Protein AF-A0A8X6X8K7-F1 (afdb_monomer)

Radius of gyration: 32.66 Å; Cα contacts (8 Å, |Δi|>4): 65; chains: 1; bounding box: 75×28×78 Å

Secondary structure (DSSP, 8-state):
-HHHHHHHHHHHHHHHHHHHHHHHHHHHHHHHHHHHHHHHHHS--------SHHHHHHHHHHTS----EETTSTHHHHHHT-SSHHHHHHHHHHHHTT-EE-HHHHGGG--

Structure (mmCIF, N/CA/C/O backbone):
data_AF-A0A8X6X8K7-F1
#
_entry.id   AF-A0A8X6X8K7-F1
#
loop_
_atom_site.group_PDB
_atom_site.id
_atom_site.type_symbol
_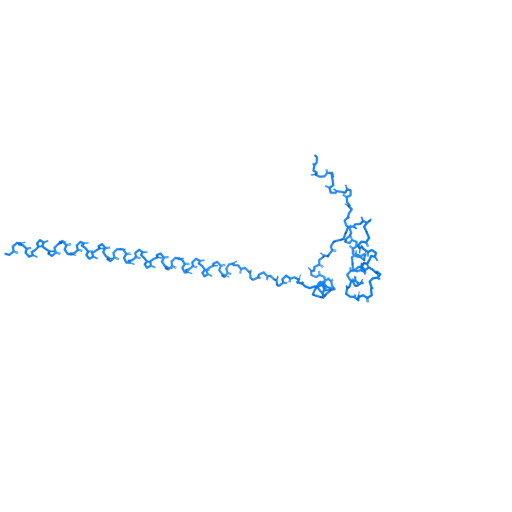atom_site.label_atom_id
_atom_site.label_alt_id
_atom_site.label_comp_id
_atom_site.label_asym_id
_atom_site.label_entity_id
_atom_site.label_seq_id
_atom_site.pdbx_PDB_ins_code
_atom_site.Cartn_x
_atom_site.Cartn_y
_atom_site.Cartn_z
_atom_site.occupancy
_atom_site.B_iso_or_equiv
_atom_site.auth_seq_id
_atom_site.auth_comp_id
_atom_site.auth_asym_id
_atom_site.auth_atom_id
_atom_site.pdbx_PDB_model_num
ATOM 1 N N . MET A 1 1 ? 43.177 -3.309 -56.311 1.00 54.53 1 MET A N 1
ATOM 2 C CA . MET A 1 1 ? 43.238 -2.449 -55.106 1.00 54.53 1 MET A CA 1
ATOM 3 C C . MET A 1 1 ? 41.898 -1.783 -54.758 1.00 54.53 1 MET A C 1
ATOM 5 O O . MET A 1 1 ? 41.502 -1.866 -53.608 1.00 54.53 1 MET A O 1
ATOM 9 N N . LEU A 1 2 ? 41.138 -1.215 -55.712 1.00 63.75 2 LEU A N 1
ATOM 10 C CA . LEU A 1 2 ? 39.862 -0.512 -55.431 1.00 63.75 2 LEU A CA 1
ATOM 11 C C . LEU A 1 2 ? 38.736 -1.369 -54.808 1.00 63.75 2 LEU A C 1
ATOM 13 O O . LEU A 1 2 ? 37.975 -0.868 -53.986 1.00 63.75 2 LEU A O 1
ATOM 17 N N . LYS A 1 3 ? 38.644 -2.665 -55.142 1.00 63.66 3 LYS A N 1
ATOM 18 C CA . LYS A 1 3 ? 37.592 -3.555 -54.603 1.00 63.66 3 LYS A CA 1
ATOM 19 C C . LYS A 1 3 ? 37.672 -3.750 -53.083 1.00 63.66 3 LYS A C 1
ATOM 21 O O . LYS A 1 3 ? 36.644 -3.888 -52.433 1.00 63.66 3 LYS A O 1
ATOM 26 N N . GLN A 1 4 ? 38.883 -3.723 -52.532 1.00 66.38 4 GLN A N 1
ATOM 27 C CA . GLN A 1 4 ? 39.144 -3.941 -51.108 1.00 66.38 4 GLN A CA 1
ATOM 28 C C . GLN A 1 4 ? 38.734 -2.726 -50.260 1.00 66.38 4 GLN A C 1
ATOM 30 O O . GLN A 1 4 ? 38.291 -2.879 -49.128 1.00 66.38 4 GLN A O 1
ATOM 35 N N . LEU A 1 5 ? 38.815 -1.519 -50.832 1.00 61.78 5 LEU A N 1
ATOM 36 C CA . LEU A 1 5 ? 38.360 -0.287 -50.183 1.00 61.78 5 LEU A CA 1
ATOM 37 C C . LEU A 1 5 ? 36.822 -0.206 -50.138 1.00 61.78 5 LEU A C 1
ATOM 39 O O . LEU A 1 5 ? 36.249 0.254 -49.152 1.00 61.78 5 LEU A O 1
ATOM 43 N N . LEU A 1 6 ? 36.154 -0.682 -51.196 1.00 64.44 6 LEU A N 1
ATOM 44 C CA . LEU A 1 6 ? 34.692 -0.677 -51.285 1.00 64.44 6 LEU A CA 1
ATOM 45 C C . LEU A 1 6 ? 34.048 -1.690 -50.324 1.00 64.44 6 LEU A C 1
ATOM 47 O O . LEU A 1 6 ? 33.057 -1.357 -49.678 1.00 64.44 6 LEU A O 1
ATOM 51 N N . SER A 1 7 ? 34.628 -2.891 -50.177 1.00 69.69 7 SER A N 1
ATOM 52 C CA . SER A 1 7 ? 34.113 -3.890 -49.225 1.00 69.69 7 SER A CA 1
ATOM 53 C C . SER A 1 7 ? 34.253 -3.418 -47.777 1.00 69.69 7 SER A C 1
ATOM 55 O O . SER A 1 7 ? 33.319 -3.545 -46.994 1.00 69.69 7 SER A O 1
ATOM 57 N N . PHE A 1 8 ? 35.372 -2.773 -47.439 1.00 68.12 8 PHE A N 1
ATOM 58 C CA . PHE A 1 8 ? 35.613 -2.253 -46.093 1.00 68.12 8 PHE A CA 1
ATOM 59 C C . PHE A 1 8 ? 34.600 -1.166 -45.688 1.00 68.12 8 PHE A C 1
ATOM 61 O O . PHE A 1 8 ? 34.165 -1.104 -44.538 1.00 68.12 8 PHE A O 1
ATOM 68 N N . HIS A 1 9 ? 34.174 -0.328 -46.639 1.00 67.56 9 HIS A N 1
ATOM 69 C CA . HIS A 1 9 ? 33.169 0.711 -46.401 1.00 67.56 9 HIS A CA 1
ATOM 70 C C . HIS A 1 9 ? 31.758 0.135 -46.174 1.00 67.56 9 HIS A C 1
ATOM 72 O O . HIS A 1 9 ? 31.013 0.627 -45.323 1.00 67.56 9 HIS A O 1
ATOM 78 N N . GLU A 1 10 ? 31.398 -0.920 -46.906 1.00 75.81 10 GLU A N 1
ATOM 79 C CA . GLU A 1 10 ? 30.156 -1.679 -46.710 1.00 75.81 10 GLU A CA 1
ATOM 80 C C . GLU A 1 10 ? 30.134 -2.370 -45.339 1.00 75.81 10 GLU A C 1
ATOM 82 O O . GLU A 1 10 ? 29.137 -2.306 -44.617 1.00 75.81 10 GLU A O 1
ATOM 87 N N . ASP A 1 11 ? 31.253 -2.973 -44.936 1.00 79.50 11 ASP A N 1
ATOM 88 C CA . ASP A 1 11 ? 31.367 -3.666 -43.654 1.00 79.50 11 ASP A CA 1
ATOM 89 C C . ASP A 1 11 ? 31.325 -2.688 -42.473 1.00 79.50 11 ASP A C 1
ATOM 91 O O . ASP A 1 11 ? 30.614 -2.934 -41.498 1.00 79.50 11 ASP A O 1
ATOM 95 N N . MET A 1 12 ? 31.964 -1.519 -42.578 1.00 76.88 12 MET A N 1
ATOM 96 C CA . MET A 1 12 ? 31.858 -0.468 -41.558 1.00 76.88 12 MET A CA 1
ATOM 97 C C . MET A 1 12 ? 30.420 0.028 -41.354 1.00 76.88 12 MET A C 1
ATOM 99 O O . MET A 1 12 ? 30.013 0.282 -40.218 1.00 76.88 12 MET A O 1
ATOM 103 N N . LYS A 1 13 ? 29.620 0.144 -42.424 1.00 81.56 13 LYS A N 1
ATOM 104 C CA . LYS A 1 13 ? 28.199 0.521 -42.316 1.00 81.56 13 LYS A CA 1
ATOM 105 C C . LYS A 1 13 ? 27.380 -0.546 -41.594 1.00 81.56 13 LYS A C 1
ATOM 107 O O . LYS A 1 13 ? 26.575 -0.200 -40.730 1.00 81.56 13 LYS A O 1
ATOM 112 N N . LYS A 1 14 ? 27.612 -1.825 -41.905 1.00 85.88 14 LYS A N 1
ATOM 113 C CA . LYS A 1 14 ? 26.955 -2.957 -41.229 1.00 85.88 14 LYS A CA 1
ATOM 114 C C . LYS A 1 14 ? 27.309 -2.990 -39.744 1.00 85.88 14 LYS A C 1
ATOM 116 O O . LYS A 1 14 ? 26.413 -3.065 -38.911 1.00 85.88 14 LYS A O 1
ATOM 121 N N . TRP A 1 15 ? 28.587 -2.832 -39.404 1.00 87.00 15 TRP A N 1
ATOM 122 C CA . TRP A 1 15 ? 29.043 -2.761 -38.014 1.00 87.00 15 TRP A CA 1
ATOM 123 C C . TRP A 1 15 ? 28.432 -1.584 -37.254 1.00 87.00 15 TRP A C 1
ATOM 125 O O . TRP A 1 15 ? 27.994 -1.747 -36.118 1.00 87.00 15 TRP A O 1
ATOM 135 N N . LYS A 1 16 ? 28.327 -0.410 -37.886 1.00 88.12 16 LYS A N 1
ATOM 136 C CA . LYS A 1 16 ? 27.682 0.762 -37.282 1.00 88.12 16 LYS A CA 1
ATOM 137 C C . LYS A 1 16 ? 26.190 0.528 -37.008 1.00 88.12 16 LYS A C 1
ATOM 139 O O . LYS A 1 16 ? 25.696 0.960 -35.970 1.00 88.12 16 LYS A O 1
ATOM 144 N N . LEU A 1 17 ? 25.493 -0.180 -37.900 1.0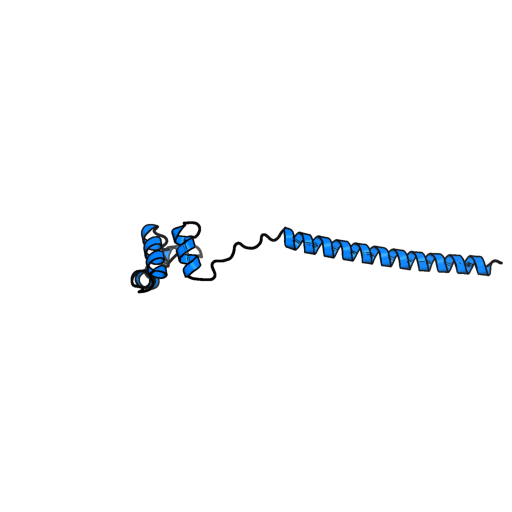0 91.38 17 LEU A N 1
ATOM 145 C CA . LEU A 1 17 ? 24.102 -0.605 -37.701 1.00 91.38 17 LEU A CA 1
ATOM 146 C C . LEU A 1 17 ? 23.965 -1.589 -36.535 1.00 91.38 17 LEU A C 1
ATOM 148 O O . LEU A 1 17 ? 23.105 -1.398 -35.679 1.00 91.38 17 LEU A O 1
ATOM 152 N N . VAL A 1 18 ? 24.845 -2.591 -36.462 1.00 93.38 18 VAL A N 1
ATOM 153 C CA . VAL A 1 18 ? 24.862 -3.573 -35.367 1.00 93.38 18 VAL A CA 1
ATOM 154 C C . VAL A 1 18 ? 25.104 -2.878 -34.028 1.00 93.38 18 VAL A C 1
ATOM 156 O O . VAL A 1 18 ? 24.314 -3.052 -33.104 1.00 93.38 18 VAL A O 1
ATOM 159 N N . ILE A 1 19 ? 26.118 -2.015 -33.936 1.00 93.56 19 ILE A N 1
ATOM 160 C CA . ILE A 1 19 ? 26.433 -1.260 -32.713 1.00 93.56 19 ILE A CA 1
ATOM 161 C C . ILE A 1 19 ? 25.277 -0.331 -32.326 1.00 93.56 19 ILE A C 1
ATOM 163 O O . ILE A 1 19 ? 24.906 -0.270 -31.158 1.00 93.56 19 ILE A O 1
ATOM 167 N N . GLY A 1 20 ? 24.671 0.364 -33.293 1.00 93.31 20 GLY A N 1
ATOM 168 C CA . GLY A 1 20 ? 23.511 1.217 -33.038 1.00 93.31 20 GLY A CA 1
ATOM 169 C C . GLY A 1 20 ? 22.320 0.430 -32.488 1.00 93.31 20 GLY A C 1
ATOM 170 O O . GLY A 1 20 ? 21.732 0.825 -31.484 1.00 93.31 20 GLY A O 1
ATOM 171 N N . SER A 1 21 ? 22.003 -0.716 -33.097 1.00 92.69 21 SER A N 1
ATOM 172 C CA . SER A 1 21 ? 20.924 -1.595 -32.626 1.00 92.69 21 SER A CA 1
ATOM 173 C C . SER A 1 21 ? 21.205 -2.169 -31.234 1.00 92.69 21 SER A C 1
ATOM 175 O O . SER A 1 21 ? 20.311 -2.219 -30.392 1.00 92.69 21 SER A O 1
ATOM 177 N N . TRP A 1 22 ? 22.465 -2.516 -30.962 1.00 93.62 22 TRP A N 1
ATOM 178 C CA . TRP A 1 22 ? 22.915 -3.017 -29.670 1.00 93.62 22 TRP A CA 1
ATOM 179 C C . TRP A 1 22 ? 22.785 -1.961 -28.572 1.00 93.62 22 TRP A C 1
ATOM 181 O O . TRP A 1 22 ? 22.270 -2.243 -27.492 1.00 93.62 22 TRP A O 1
ATOM 191 N N . LEU A 1 23 ? 23.201 -0.725 -28.857 1.00 95.12 23 LEU A N 1
ATOM 192 C CA . LEU A 1 23 ? 23.079 0.385 -27.916 1.00 95.12 23 LEU A CA 1
ATOM 193 C C . LEU A 1 23 ? 21.616 0.728 -27.633 1.00 95.12 23 LEU A C 1
ATOM 195 O O . LEU A 1 23 ? 21.265 0.933 -26.476 1.00 95.12 23 LEU A O 1
ATOM 199 N N . MET A 1 24 ? 20.755 0.733 -28.655 1.00 94.94 24 MET A N 1
ATOM 200 C CA . MET A 1 24 ? 19.315 0.938 -28.462 1.00 94.94 24 MET A CA 1
ATOM 201 C C . MET A 1 24 ? 18.728 -0.131 -27.539 1.00 94.94 24 MET A C 1
ATOM 203 O O . MET A 1 24 ? 18.024 0.203 -26.590 1.00 94.94 24 MET A O 1
ATOM 207 N N . PHE A 1 25 ? 19.079 -1.400 -27.757 1.00 95.31 25 PHE A N 1
ATOM 208 C CA . PHE A 1 25 ? 18.629 -2.500 -26.910 1.00 95.31 25 PHE A CA 1
ATOM 209 C C . PHE A 1 25 ? 19.109 -2.357 -25.459 1.00 95.31 25 PHE A C 1
ATOM 211 O O . PHE A 1 25 ? 18.311 -2.483 -24.529 1.00 95.31 25 PHE A O 1
ATOM 218 N N . ALA A 1 26 ? 20.389 -2.030 -25.261 1.00 95.50 26 ALA A N 1
ATOM 219 C CA . ALA A 1 26 ? 20.953 -1.800 -23.935 1.00 95.50 26 ALA A CA 1
ATOM 220 C C . ALA A 1 26 ? 20.230 -0.658 -23.202 1.00 95.50 26 ALA A C 1
ATOM 222 O O . ALA A 1 26 ? 19.824 -0.826 -22.054 1.00 95.50 26 ALA A O 1
ATOM 223 N N . VAL A 1 27 ? 19.991 0.469 -23.885 1.00 96.38 27 VAL A N 1
ATOM 224 C CA . VAL A 1 27 ? 19.256 1.613 -23.327 1.00 96.38 27 VAL A CA 1
ATOM 225 C C . VAL A 1 27 ? 17.827 1.217 -22.962 1.00 96.38 27 VAL A C 1
ATOM 227 O O . VAL A 1 27 ? 17.382 1.517 -21.856 1.00 96.38 27 VAL A O 1
ATOM 230 N N . THR A 1 28 ? 17.114 0.504 -23.837 1.00 96.44 28 THR A N 1
ATOM 231 C CA . THR A 1 28 ? 15.749 0.040 -23.555 1.00 96.44 28 THR A CA 1
ATOM 232 C C . THR A 1 28 ? 15.700 -0.840 -22.307 1.00 96.44 28 THR A C 1
ATOM 234 O O . THR A 1 28 ? 14.859 -0.608 -21.439 1.00 96.44 28 THR A O 1
ATOM 237 N N . ILE A 1 29 ? 16.623 -1.796 -22.161 1.00 95.88 29 ILE A N 1
ATOM 238 C CA . ILE A 1 29 ? 16.695 -2.644 -20.962 1.00 95.88 29 ILE A CA 1
ATOM 239 C C . ILE A 1 29 ? 16.975 -1.806 -19.714 1.00 95.88 29 ILE A C 1
ATOM 241 O O . ILE A 1 29 ? 16.287 -1.973 -18.708 1.00 95.88 29 ILE A O 1
ATOM 245 N N . SER A 1 30 ? 17.944 -0.888 -19.764 1.00 95.56 30 SER A N 1
ATOM 246 C CA . SER A 1 30 ? 18.274 -0.026 -18.624 1.00 95.56 30 SER A CA 1
ATOM 247 C C . SER A 1 30 ? 17.092 0.843 -18.192 1.00 95.56 30 SER A C 1
ATOM 249 O O . SER A 1 30 ? 16.865 1.008 -16.992 1.00 95.56 30 SER A O 1
ATOM 251 N N . PHE A 1 31 ? 16.311 1.358 -19.145 1.00 95.12 31 PHE A N 1
ATOM 252 C CA . PHE A 1 31 ? 15.105 2.136 -18.860 1.00 95.12 31 PHE A CA 1
ATOM 253 C C . PHE A 1 31 ? 14.003 1.282 -18.235 1.00 95.12 31 PHE A C 1
ATOM 255 O O . PHE A 1 31 ? 13.410 1.699 -17.244 1.00 95.12 31 PHE A O 1
ATOM 262 N N . ILE A 1 32 ? 13.752 0.081 -18.763 1.00 95.88 32 ILE A N 1
ATOM 263 C CA . ILE A 1 32 ? 12.749 -0.837 -18.205 1.00 95.88 32 ILE A CA 1
ATOM 264 C C . ILE A 1 32 ? 13.145 -1.254 -16.787 1.00 95.88 32 ILE A C 1
ATOM 266 O O . ILE A 1 32 ? 12.327 -1.193 -15.872 1.00 95.88 32 ILE A O 1
ATOM 270 N N . TYR A 1 33 ? 14.405 -1.632 -16.578 1.00 94.12 33 TYR A N 1
ATOM 271 C CA . TYR A 1 33 ? 14.905 -2.010 -15.260 1.00 94.12 33 TYR A CA 1
ATOM 272 C C . TYR A 1 33 ? 14.794 -0.854 -14.260 1.00 94.12 33 TYR A C 1
ATOM 274 O O . TYR A 1 33 ? 14.253 -1.024 -13.173 1.00 94.12 33 TYR A O 1
ATOM 282 N N . SER A 1 34 ? 15.223 0.349 -14.646 1.00 94.25 34 SER A N 1
ATOM 283 C CA . SER A 1 34 ? 15.111 1.524 -13.775 1.00 94.25 34 SER A CA 1
ATOM 284 C C . SE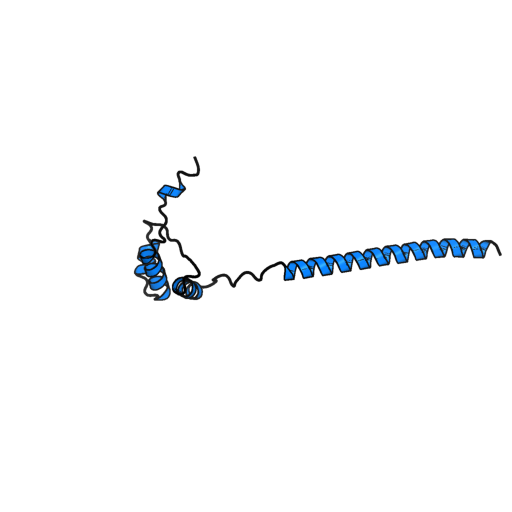R A 1 34 ? 13.653 1.887 -13.495 1.00 94.25 34 SER A C 1
ATOM 286 O O . SER A 1 34 ? 13.316 2.206 -12.361 1.00 94.25 34 SER A O 1
ATOM 288 N N . GLY A 1 35 ? 12.774 1.805 -14.497 1.00 93.31 35 GLY A N 1
ATOM 289 C CA . GLY A 1 35 ? 11.350 2.101 -14.349 1.00 93.31 35 GLY A CA 1
ATOM 290 C C . GLY A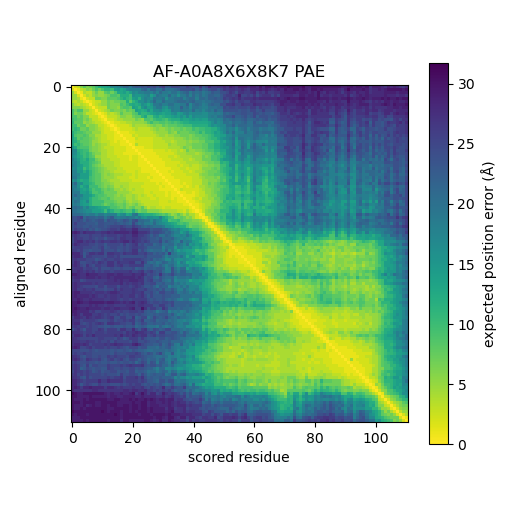 1 35 ? 10.627 1.101 -13.450 1.00 93.31 35 GLY A C 1
ATOM 291 O O . GLY A 1 35 ? 9.863 1.502 -12.579 1.00 93.31 35 GLY A O 1
ATOM 292 N N . THR A 1 36 ? 10.902 -0.195 -13.607 1.00 92.12 36 THR A N 1
ATOM 293 C CA . THR A 1 36 ? 10.345 -1.245 -12.737 1.00 92.12 36 THR A CA 1
ATOM 294 C C . THR A 1 36 ? 10.857 -1.118 -11.308 1.00 92.12 36 THR A C 1
ATOM 296 O O . THR A 1 36 ? 10.059 -1.123 -10.375 1.00 92.12 36 THR A O 1
ATOM 299 N N . LEU A 1 37 ? 12.163 -0.913 -11.122 1.00 92.56 37 LEU A N 1
ATOM 300 C CA . LEU A 1 37 ? 12.761 -0.691 -9.808 1.00 92.56 37 LEU A CA 1
ATOM 301 C C . LEU A 1 37 ? 12.183 0.557 -9.130 1.00 92.56 37 LEU A C 1
ATOM 303 O O . LEU A 1 37 ? 11.812 0.513 -7.959 1.00 92.56 37 LEU A O 1
ATOM 307 N N . LEU A 1 38 ? 12.044 1.652 -9.878 1.00 91.56 38 LEU A N 1
ATOM 308 C CA . LEU A 1 38 ? 11.422 2.870 -9.380 1.00 91.56 38 LEU A CA 1
ATOM 309 C C . LEU A 1 38 ? 9.949 2.644 -9.037 1.00 91.56 38 LEU A C 1
ATOM 311 O O . LEU A 1 38 ? 9.507 3.144 -8.015 1.00 91.56 38 LEU A O 1
ATOM 315 N N . SER A 1 39 ? 9.202 1.871 -9.828 1.00 88.88 39 SER A N 1
ATOM 316 C CA . SER A 1 39 ? 7.814 1.515 -9.512 1.00 88.88 39 SER A CA 1
ATOM 317 C C . SER A 1 39 ? 7.712 0.721 -8.211 1.00 88.88 39 SER A C 1
ATOM 319 O O . SER A 1 39 ? 6.795 0.957 -7.431 1.00 88.88 39 SER A O 1
ATOM 321 N N . PHE A 1 40 ? 8.651 -0.193 -7.954 1.00 84.69 40 PHE A N 1
ATOM 322 C CA . PHE A 1 40 ? 8.703 -0.926 -6.691 1.00 84.69 40 PHE A CA 1
ATOM 323 C C . PHE A 1 40 ? 9.042 -0.022 -5.506 1.00 84.69 40 PHE A C 1
ATOM 325 O O . PHE A 1 40 ? 8.443 -0.172 -4.449 1.00 84.69 40 PHE A O 1
ATOM 332 N N . LEU A 1 41 ? 9.968 0.926 -5.674 1.00 84.56 41 LEU A N 1
ATOM 333 C CA . LEU A 1 41 ? 10.317 1.880 -4.615 1.00 84.56 41 LEU A CA 1
ATOM 334 C C . LEU A 1 41 ? 9.232 2.938 -4.385 1.00 84.56 41 LEU A C 1
ATOM 336 O O . LEU A 1 41 ? 9.043 3.397 -3.262 1.00 84.56 41 LEU A O 1
ATOM 340 N N . ALA A 1 42 ? 8.558 3.364 -5.450 1.00 85.75 42 ALA A N 1
ATOM 341 C CA . ALA A 1 42 ? 7.520 4.384 -5.408 1.00 85.75 42 ALA A CA 1
ATOM 342 C C . ALA A 1 42 ? 6.186 3.830 -4.913 1.00 85.75 42 ALA A C 1
ATOM 344 O O . ALA A 1 42 ? 5.359 4.608 -4.446 1.00 85.75 42 ALA A O 1
ATOM 345 N N . SER A 1 43 ? 5.969 2.515 -5.008 1.00 78.19 43 SER A N 1
ATOM 346 C CA . SER A 1 43 ? 4.838 1.869 -4.359 1.00 78.19 43 SER A CA 1
ATOM 347 C C . SER A 1 43 ? 5.140 1.779 -2.864 1.00 78.19 43 SER A C 1
ATOM 349 O O . SER A 1 43 ? 5.952 0.936 -2.471 1.00 78.19 43 SER A O 1
ATOM 351 N N . PRO A 1 44 ? 4.513 2.601 -1.998 1.00 68.06 44 PRO A N 1
ATOM 352 C CA . PRO A 1 44 ? 4.561 2.309 -0.577 1.00 68.06 44 PRO A CA 1
ATOM 353 C C . PRO A 1 44 ? 4.012 0.893 -0.404 1.00 68.06 44 PRO A C 1
ATOM 355 O O . PRO A 1 44 ? 2.979 0.559 -0.988 1.00 68.06 44 PRO A O 1
ATOM 358 N N . SER A 1 45 ? 4.719 0.045 0.345 1.00 61.94 45 SER A N 1
ATOM 359 C CA . SER A 1 45 ? 4.146 -1.218 0.799 1.00 61.94 45 SER A CA 1
ATOM 360 C C . SER A 1 45 ? 2.822 -0.860 1.457 1.00 61.94 45 SER A C 1
ATOM 362 O O . SER A 1 45 ? 2.837 -0.132 2.457 1.00 61.94 45 SER A O 1
ATOM 364 N N . GLU A 1 46 ? 1.700 -1.261 0.855 1.00 61.59 46 GLU A N 1
ATOM 365 C CA . GLU A 1 46 ? 0.398 -0.962 1.433 1.00 61.59 46 GLU A CA 1
ATOM 366 C C . GLU A 1 46 ? 0.450 -1.420 2.892 1.00 61.59 46 GLU A C 1
ATOM 368 O O . GLU A 1 46 ? 0.897 -2.545 3.158 1.00 61.59 46 GLU A O 1
ATOM 373 N N . PRO A 1 47 ? 0.138 -0.533 3.855 1.00 60.69 47 PRO A N 1
ATOM 374 C CA . PRO A 1 47 ? 0.177 -0.915 5.254 1.00 60.69 47 PRO A CA 1
ATOM 375 C C . PRO A 1 47 ? -0.698 -2.150 5.380 1.00 60.69 47 PRO A C 1
ATOM 377 O O . PRO A 1 47 ? -1.813 -2.130 4.856 1.00 60.69 47 PRO A O 1
ATOM 380 N N . LYS A 1 48 ? -0.148 -3.212 5.990 1.00 63.62 48 LYS A N 1
ATOM 381 C CA . LYS A 1 48 ? -0.784 -4.526 6.128 1.00 63.62 48 LYS A CA 1
ATOM 382 C C . LYS A 1 48 ? -2.271 -4.303 6.380 1.00 63.62 48 LYS A C 1
ATOM 384 O O . LYS A 1 48 ? -2.648 -3.815 7.448 1.00 63.62 48 LYS A O 1
ATOM 389 N N . THR A 1 49 ? -3.077 -4.520 5.340 1.00 61.12 49 THR A N 1
ATOM 390 C CA . THR A 1 49 ? -4.510 -4.273 5.445 1.00 61.12 49 THR A CA 1
ATOM 391 C C . THR A 1 49 ? -5.000 -5.213 6.525 1.00 61.12 49 THR A C 1
ATOM 393 O O . THR A 1 49 ? -4.510 -6.328 6.636 1.00 61.12 49 THR A O 1
ATOM 396 N N . VAL A 1 50 ? -5.894 -4.739 7.380 1.00 66.19 50 VAL A N 1
ATOM 397 C CA . VAL A 1 50 ? -6.461 -5.566 8.437 1.00 66.19 50 VAL A CA 1
ATOM 398 C C . VAL A 1 50 ? -7.194 -6.736 7.777 1.00 66.19 50 VAL A C 1
ATOM 400 O O . VAL A 1 50 ? -8.286 -6.556 7.240 1.00 66.19 50 VAL A O 1
ATOM 403 N N . GLU A 1 51 ? -6.573 -7.916 7.762 1.00 71.62 51 GLU A N 1
ATOM 404 C CA . GLU A 1 51 ? -7.114 -9.093 7.065 1.00 71.62 51 GLU A CA 1
ATOM 405 C C . GLU A 1 51 ? -8.037 -9.902 7.978 1.00 71.62 51 GLU A C 1
ATOM 407 O O . GLU A 1 51 ? -8.887 -10.659 7.510 1.00 71.62 51 GLU A O 1
ATOM 412 N N . THR A 1 52 ? -7.892 -9.726 9.294 1.00 75.81 52 THR A N 1
ATOM 413 C CA . THR A 1 52 ? -8.629 -10.482 10.309 1.00 75.81 52 THR A CA 1
ATOM 414 C C . THR A 1 52 ? -9.406 -9.570 11.251 1.00 75.81 52 THR A C 1
ATOM 416 O O . THR A 1 52 ? -9.018 -8.434 11.530 1.00 75.81 52 THR A O 1
ATOM 419 N N . PHE A 1 53 ? -10.513 -10.088 11.785 1.00 73.00 53 PHE A N 1
ATOM 420 C CA . PHE A 1 53 ? -11.318 -9.382 12.786 1.00 73.00 53 PHE A CA 1
ATOM 421 C C . PHE A 1 53 ? -10.545 -9.107 14.084 1.00 73.00 53 PHE A C 1
ATOM 423 O O . PHE A 1 53 ? -10.774 -8.078 14.718 1.00 73.00 53 PHE A O 1
ATOM 430 N N . GLN A 1 54 ? -9.561 -9.946 14.400 1.00 75.56 54 GLN A N 1
ATOM 431 C CA . GLN A 1 54 ? -8.654 -9.762 15.526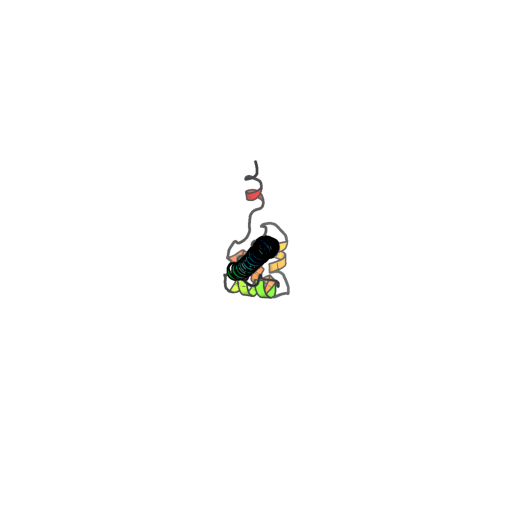 1.00 75.56 54 GLN A CA 1
ATOM 432 C C . GLN A 1 54 ? -7.709 -8.573 15.324 1.00 75.56 54 GLN A C 1
ATOM 434 O O . GLN A 1 54 ? -7.574 -7.715 16.194 1.00 75.56 54 GLN A O 1
ATOM 439 N N . GLU A 1 55 ? -7.097 -8.450 14.145 1.00 75.44 55 GLU A N 1
ATOM 440 C CA . GLU A 1 55 ? -6.306 -7.261 13.813 1.00 75.44 55 GLU A CA 1
ATOM 441 C C . GLU A 1 55 ? -7.185 -5.999 13.782 1.00 75.44 55 GLU A C 1
ATOM 443 O O . GLU A 1 55 ? -6.730 -4.917 14.160 1.00 75.44 55 GLU A O 1
ATOM 448 N N . LEU A 1 56 ? -8.465 -6.136 13.410 1.00 78.12 56 LEU A N 1
ATOM 449 C CA . LEU A 1 56 ? -9.422 -5.031 13.416 1.00 78.12 56 LEU A CA 1
ATOM 450 C C . LEU A 1 56 ? -9.756 -4.576 14.830 1.00 78.12 56 LEU A C 1
ATOM 452 O O . LEU A 1 56 ? -9.776 -3.374 15.083 1.00 78.12 56 LEU A O 1
ATOM 456 N N . SER A 1 57 ? -10.008 -5.506 15.751 1.00 74.94 57 SER A N 1
ATOM 457 C CA . SER A 1 57 ? -10.342 -5.181 17.138 1.00 74.94 57 SER A CA 1
ATOM 458 C C . SER A 1 57 ? -9.177 -4.458 17.822 1.00 74.94 57 SER A C 1
ATOM 460 O O . SER A 1 57 ? -9.388 -3.430 18.470 1.00 74.94 57 SER A O 1
ATOM 462 N N . VAL A 1 58 ? -7.939 -4.894 17.567 1.00 78.75 58 VAL A N 1
ATOM 463 C CA . VAL A 1 58 ? -6.714 -4.234 18.042 1.00 78.75 58 VAL A CA 1
ATOM 464 C C . VAL A 1 58 ? -6.541 -2.849 17.410 1.00 78.75 58 VAL A C 1
ATOM 466 O O . VAL A 1 58 ? -6.321 -1.868 18.120 1.00 78.75 58 VAL A O 1
ATOM 469 N N . ALA A 1 59 ? -6.697 -2.720 16.092 1.00 75.38 59 ALA A N 1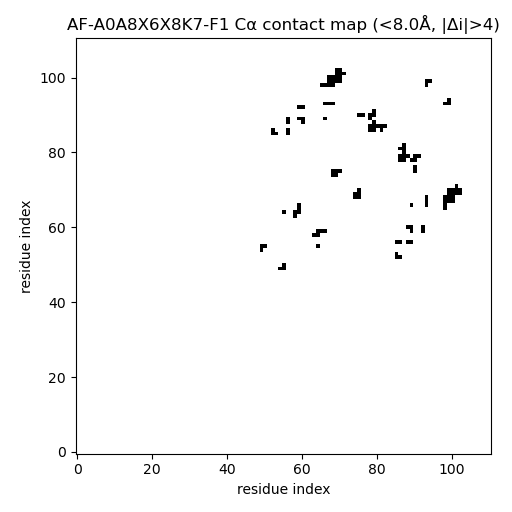
ATOM 470 C CA . ALA A 1 59 ? -6.569 -1.437 15.398 1.00 75.38 59 ALA A CA 1
ATOM 471 C C . ALA A 1 59 ? -7.642 -0.413 15.823 1.00 75.38 59 ALA A C 1
ATOM 473 O O . ALA A 1 59 ? -7.373 0.788 15.919 1.00 75.38 59 ALA A O 1
ATOM 474 N N . VAL A 1 60 ? -8.856 -0.883 16.117 1.00 79.62 60 VAL A N 1
ATOM 475 C CA . VAL A 1 60 ? -9.955 -0.068 16.653 1.00 79.62 60 VAL A CA 1
ATOM 476 C C . VAL A 1 60 ? -9.696 0.327 18.105 1.00 79.62 60 VAL A C 1
ATOM 478 O O . VAL A 1 60 ? -9.967 1.470 18.474 1.00 79.62 60 VAL A O 1
ATOM 481 N N . ALA A 1 61 ? -9.135 -0.569 18.921 1.00 74.81 61 ALA A N 1
ATOM 482 C CA . ALA A 1 61 ? -8.753 -0.269 20.299 1.00 74.81 61 ALA A CA 1
ATOM 483 C C . ALA A 1 61 ? -7.650 0.800 20.375 1.00 74.81 61 ALA A C 1
ATOM 485 O O . ALA A 1 61 ? -7.725 1.701 21.208 1.00 74.81 61 ALA A O 1
ATOM 486 N N . ILE A 1 62 ? -6.667 0.733 19.471 1.00 78.50 62 ILE A N 1
ATOM 487 C CA . ILE A 1 62 ? -5.569 1.707 19.351 1.00 78.50 62 ILE A CA 1
ATOM 488 C C . ILE A 1 62 ? -6.061 3.045 18.761 1.00 78.50 62 ILE A C 1
ATOM 490 O O . ILE A 1 62 ? -5.440 4.085 18.971 1.00 78.50 62 ILE A O 1
ATOM 494 N N . GLY A 1 63 ? -7.194 3.049 18.050 1.00 70.94 63 GLY A N 1
ATOM 495 C CA . GLY A 1 63 ? -7.798 4.252 17.467 1.00 70.94 63 GLY A CA 1
ATOM 496 C C . GLY A 1 63 ? -7.212 4.666 16.114 1.00 70.94 63 GLY A C 1
ATOM 497 O O . GLY A 1 63 ? -7.532 5.745 15.614 1.00 70.94 63 GLY A O 1
ATOM 498 N N . THR A 1 64 ? -6.383 3.821 15.49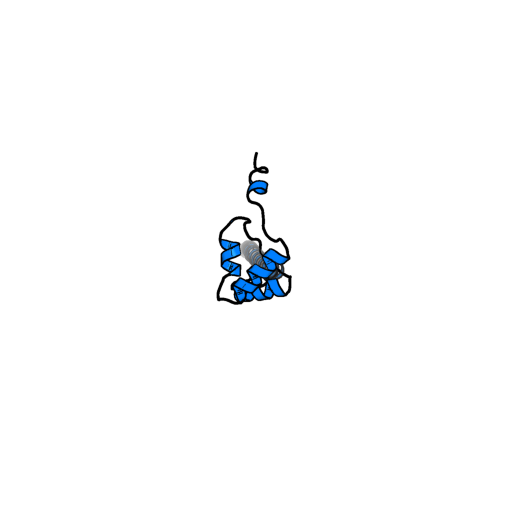5 1.00 69.75 64 THR A N 1
ATOM 499 C CA . THR A 1 64 ? -5.849 4.048 14.143 1.00 69.75 64 THR A CA 1
ATOM 500 C C . THR A 1 64 ? -6.909 3.857 13.064 1.00 69.75 64 THR A C 1
ATOM 502 O O . THR A 1 64 ? -6.851 4.524 12.034 1.00 69.75 64 THR A O 1
ATOM 505 N N . HIS A 1 65 ? -7.898 2.991 13.301 1.00 72.06 65 HIS A N 1
ATOM 506 C CA . HIS A 1 65 ? -8.940 2.672 12.327 1.00 72.06 65 HIS A CA 1
ATOM 507 C C . HIS A 1 65 ? -10.339 2.917 12.894 1.00 72.06 65 HIS A C 1
ATOM 509 O O . HIS A 1 65 ? -10.628 2.626 14.055 1.00 72.06 65 HIS A O 1
ATOM 515 N N . ARG A 1 66 ? -11.227 3.458 12.052 1.00 72.50 66 ARG A N 1
ATOM 516 C CA . ARG A 1 66 ? -12.637 3.689 12.386 1.00 72.50 66 ARG A CA 1
ATOM 517 C C . ARG A 1 66 ? -13.504 2.685 11.651 1.00 72.50 66 ARG A C 1
ATOM 519 O O . ARG A 1 66 ? -13.463 2.615 10.425 1.00 72.50 66 ARG A O 1
ATOM 526 N N . VAL A 1 67 ? -14.322 1.954 12.397 1.00 72.94 67 VAL A N 1
ATOM 527 C CA . VAL A 1 67 ? -15.309 1.030 11.832 1.00 72.94 67 VAL A CA 1
ATOM 528 C C . VAL A 1 67 ? -16.664 1.714 11.850 1.00 72.94 67 VAL A C 1
ATOM 530 O O . VAL A 1 67 ? -17.107 2.192 12.893 1.00 72.94 67 VAL A O 1
ATOM 533 N N . TYR A 1 68 ? -17.322 1.765 10.694 1.00 74.56 68 TYR A N 1
ATOM 534 C CA . TYR A 1 68 ? -18.629 2.396 10.546 1.00 74.56 68 TYR A CA 1
ATOM 535 C C . TYR A 1 68 ? -19.720 1.353 10.360 1.00 74.56 68 TYR A C 1
ATOM 537 O O . TYR A 1 68 ? -19.629 0.481 9.501 1.00 74.56 68 TYR A O 1
ATOM 545 N N . GLY A 1 69 ? -20.775 1.482 11.156 1.00 71.44 69 GLY A N 1
ATOM 546 C CA . GLY A 1 69 ? -21.924 0.588 11.137 1.00 71.44 69 GLY A CA 1
ATOM 547 C C . GLY A 1 69 ? -23.157 1.319 10.651 1.00 71.44 69 GLY A C 1
ATOM 548 O O . GLY A 1 69 ? -23.274 2.546 10.756 1.00 71.44 69 GLY A O 1
ATOM 549 N N . MET A 1 70 ? -24.104 0.569 10.103 1.00 71.44 70 MET A N 1
ATOM 550 C CA . MET A 1 70 ? -25.346 1.144 9.610 1.00 71.44 70 MET A CA 1
ATOM 551 C C . MET A 1 70 ? -26.348 1.279 10.762 1.00 71.44 70 MET A C 1
ATOM 553 O O . MET A 1 70 ? -26.772 0.283 11.354 1.00 71.44 70 MET A O 1
ATOM 557 N N . LYS A 1 71 ? -26.727 2.517 11.100 1.00 67.88 71 LYS A N 1
ATOM 558 C CA . LYS A 1 71 ? -27.664 2.781 12.200 1.00 67.88 71 LYS A CA 1
ATOM 559 C C . LYS A 1 71 ? -29.051 2.232 11.851 1.00 67.88 71 LYS A C 1
ATOM 561 O O . LYS A 1 71 ? -29.556 2.500 10.763 1.00 67.88 71 LYS A O 1
ATOM 566 N N . GLY A 1 72 ? -29.666 1.499 12.782 1.00 68.62 72 GLY A N 1
ATOM 567 C CA . GLY A 1 72 ? -30.984 0.873 12.594 1.00 68.62 72 GLY A CA 1
ATOM 568 C C . GLY A 1 72 ? -30.948 -0.511 11.938 1.00 68.62 72 GLY A C 1
ATOM 569 O O . GLY A 1 72 ? -31.999 -1.047 11.606 1.00 68.62 72 GLY A O 1
ATOM 570 N N . THR A 1 73 ? -29.761 -1.095 11.752 1.00 73.94 73 THR A N 1
ATOM 571 C CA . THR A 1 73 ? -29.607 -2.489 11.311 1.00 73.94 73 THR A CA 1
ATOM 572 C C . THR A 1 73 ? -29.309 -3.416 12.484 1.00 73.94 73 THR A C 1
ATOM 574 O O . THR A 1 73 ? -28.828 -2.969 13.525 1.00 73.94 73 THR A O 1
ATOM 577 N N . PHE A 1 74 ? -29.554 -4.716 12.301 1.00 79.06 74 PHE A N 1
ATOM 578 C CA . PHE A 1 74 ? -29.271 -5.746 13.307 1.00 79.06 74 PHE A CA 1
ATOM 579 C C . PHE A 1 74 ? -27.766 -5.931 13.588 1.00 79.06 74 PHE A C 1
ATOM 581 O O . PHE A 1 74 ? -27.400 -6.475 14.621 1.00 79.06 74 PHE A O 1
ATOM 588 N N . TYR A 1 75 ? -26.880 -5.431 12.722 1.00 75.62 75 TYR A N 1
ATOM 589 C CA . TYR A 1 75 ? -25.434 -5.629 12.854 1.00 75.62 75 TYR A CA 1
ATOM 590 C C . TYR A 1 75 ? -24.844 -5.032 14.137 1.00 75.62 75 TYR A C 1
ATOM 592 O O . TYR A 1 75 ? -24.045 -5.681 14.798 1.00 75.62 75 TYR A O 1
ATOM 600 N N . VAL A 1 76 ? -25.253 -3.822 14.528 1.00 77.44 76 VAL A N 1
ATOM 601 C CA . VAL A 1 76 ? -24.749 -3.179 15.757 1.00 77.44 76 VAL A CA 1
ATOM 602 C C . VAL A 1 76 ? -25.177 -3.939 17.025 1.00 77.44 76 VAL A C 1
ATOM 604 O O . VAL A 1 76 ? -24.305 -4.274 17.824 1.00 77.44 76 VAL A O 1
ATOM 607 N N . PRO A 1 77 ? -26.470 -4.271 17.232 1.00 81.50 77 PRO A N 1
ATOM 608 C CA . PRO A 1 77 ? -26.875 -5.078 18.382 1.00 81.50 77 PRO A CA 1
ATOM 609 C C . PRO A 1 77 ? -26.358 -6.522 18.325 1.00 81.50 77 PRO A C 1
ATOM 611 O O . PRO A 1 77 ? -26.161 -7.115 19.379 1.00 81.50 77 PRO A O 1
ATOM 614 N N . PHE A 1 78 ? -26.105 -7.085 17.142 1.00 83.00 78 PHE A N 1
ATOM 615 C CA . PHE A 1 78 ? -25.456 -8.391 17.003 1.00 83.00 78 PHE A CA 1
ATOM 616 C C . PHE A 1 78 ? -24.011 -8.371 17.508 1.00 83.00 78 PHE A C 1
ATOM 618 O O . PHE A 1 78 ? -23.640 -9.222 18.308 1.00 83.00 78 PHE A O 1
ATOM 625 N N . LEU A 1 79 ? -23.221 -7.371 17.102 1.00 82.44 79 LEU A N 1
ATOM 626 C CA . LEU A 1 79 ? -21.839 -7.205 17.561 1.00 82.44 79 LEU A CA 1
ATOM 627 C C . LEU A 1 79 ? -21.773 -7.003 19.082 1.00 82.44 79 LEU A C 1
ATOM 629 O O . LEU A 1 79 ? -20.926 -7.592 19.737 1.00 82.44 79 LEU A O 1
ATOM 633 N N . LEU A 1 80 ? -22.710 -6.239 19.653 1.00 82.69 80 LEU A N 1
ATOM 634 C CA . LEU A 1 80 ? -22.789 -5.997 21.101 1.00 82.69 80 LEU A CA 1
ATOM 635 C C . LEU A 1 80 ? -23.208 -7.219 21.929 1.00 82.69 80 LEU A C 1
ATOM 637 O O . LEU A 1 80 ? -22.870 -7.281 23.103 1.00 82.69 80 LEU A O 1
ATOM 641 N N . ASN A 1 81 ? -23.972 -8.149 21.352 1.00 85.50 81 ASN A N 1
ATOM 642 C CA . ASN A 1 81 ? -24.441 -9.363 22.037 1.00 85.50 81 ASN A CA 1
ATOM 643 C C . ASN A 1 81 ? -23.667 -10.620 21.608 1.00 85.50 81 ASN A C 1
ATOM 645 O O . ASN A 1 81 ? -24.089 -11.744 21.890 1.00 85.50 81 ASN A O 1
ATOM 649 N N . SER A 1 82 ? -22.564 -10.440 20.885 1.00 82.50 82 SER A N 1
ATOM 650 C CA . SER A 1 82 ? -21.671 -11.522 20.495 1.00 82.50 82 SER A CA 1
ATOM 651 C C . SER A 1 82 ? -21.031 -12.162 21.732 1.00 82.50 82 SER A C 1
ATOM 653 O O . SER A 1 82 ? -20.711 -11.472 22.693 1.00 82.50 82 SER A O 1
ATOM 655 N N . LYS A 1 83 ? -20.811 -13.483 21.697 1.00 84.12 83 LYS A N 1
ATOM 656 C CA . LYS A 1 83 ? -19.985 -14.186 22.701 1.00 84.12 83 LYS A CA 1
ATOM 657 C C . LYS A 1 83 ? -18.485 -13.973 22.491 1.00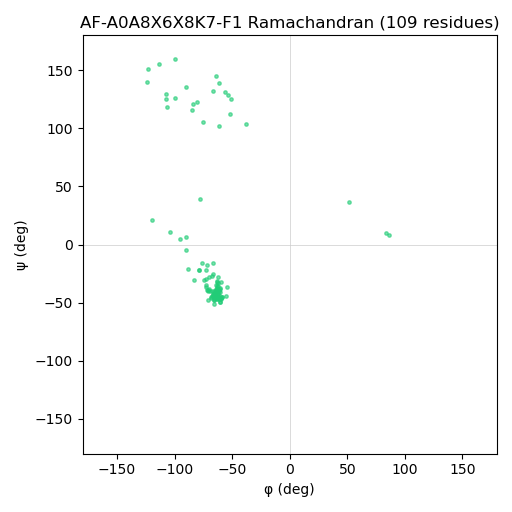 84.12 83 LYS A C 1
ATOM 659 O O . LYS A 1 83 ? -17.698 -14.305 23.367 1.00 84.12 83 LYS A O 1
ATOM 664 N N . ASP A 1 84 ? -18.116 -13.502 21.308 1.00 81.94 84 ASP A N 1
ATOM 665 C CA . ASP A 1 84 ? -16.743 -13.200 20.942 1.00 81.94 84 ASP A CA 1
ATOM 666 C C . ASP A 1 84 ? -16.374 -11.795 21.430 1.00 81.94 84 ASP A C 1
ATOM 668 O O . ASP A 1 84 ? -17.021 -10.810 21.044 1.00 81.94 84 ASP A O 1
ATOM 672 N N . GLU A 1 85 ? -15.345 -11.723 22.272 1.00 82.44 85 GLU A N 1
ATOM 673 C CA . GLU A 1 85 ? -14.873 -10.494 22.910 1.00 82.44 85 GLU A CA 1
ATOM 674 C C . GLU A 1 85 ? -14.434 -9.447 21.876 1.00 82.44 85 GLU A C 1
ATOM 676 O O . GLU A 1 85 ? -14.626 -8.246 22.081 1.00 82.44 85 GLU A O 1
ATOM 681 N N . GLU A 1 86 ? -13.904 -9.882 20.729 1.00 81.31 86 GLU A N 1
ATOM 682 C CA . GLU A 1 86 ? -13.437 -8.989 19.666 1.00 81.31 86 GLU A CA 1
ATOM 683 C C . GLU A 1 86 ? -14.601 -8.218 19.031 1.00 81.31 86 GLU A C 1
ATOM 685 O O . GLU A 1 86 ? -14.526 -7.003 18.818 1.00 81.31 86 GLU A O 1
ATOM 690 N N . PHE A 1 87 ? -15.715 -8.909 18.779 1.00 80.31 87 PHE A N 1
ATOM 691 C CA . PHE A 1 87 ? -16.924 -8.303 18.225 1.00 80.31 87 PHE A CA 1
ATOM 692 C C . PHE A 1 87 ? -17.627 -7.400 19.232 1.00 80.31 87 PHE A C 1
ATOM 694 O O . PHE A 1 87 ? -18.086 -6.315 18.856 1.00 80.31 87 PHE A O 1
ATOM 701 N N . GLU A 1 88 ? -17.664 -7.802 20.503 1.00 85.56 88 GLU A N 1
ATOM 702 C CA . GLU A 1 88 ? -18.238 -6.982 21.566 1.00 85.56 88 GLU A CA 1
ATOM 703 C C . GLU A 1 88 ? -17.450 -5.676 21.734 1.00 85.56 88 GLU A C 1
ATOM 705 O O . GLU A 1 88 ? -18.039 -4.593 21.821 1.00 85.56 88 GLU A O 1
ATOM 710 N N . LEU A 1 89 ? -16.116 -5.752 21.704 1.00 84.62 89 LEU A N 1
ATOM 711 C CA . LEU A 1 89 ? -15.229 -4.596 21.813 1.00 84.62 89 LEU A CA 1
ATOM 712 C C . LEU A 1 89 ? -15.411 -3.624 20.641 1.00 84.62 89 LEU A C 1
ATOM 714 O O . LEU A 1 89 ? -15.548 -2.415 20.857 1.00 84.62 89 LEU A O 1
ATOM 718 N N . ILE A 1 90 ? -15.487 -4.136 19.408 1.00 83.88 90 ILE A N 1
ATOM 719 C CA . ILE A 1 90 ? -15.759 -3.320 18.216 1.00 83.88 90 ILE A CA 1
ATOM 720 C C . ILE A 1 90 ? -17.148 -2.673 18.314 1.00 83.88 90 ILE A C 1
ATOM 722 O O . ILE A 1 90 ? -17.292 -1.474 18.059 1.00 83.88 90 ILE A O 1
ATOM 726 N N . GLY A 1 91 ? -18.167 -3.436 18.722 1.00 82.12 91 GLY A N 1
ATOM 727 C CA . GLY A 1 91 ? -19.531 -2.944 18.912 1.00 82.12 91 GLY A CA 1
ATOM 728 C C . GLY A 1 91 ? -19.607 -1.824 19.953 1.00 82.12 91 GLY A C 1
ATOM 729 O O . GLY A 1 91 ? -20.190 -0.768 19.690 1.00 82.12 91 GLY A O 1
ATOM 730 N N . LYS A 1 92 ? -18.955 -2.007 21.107 1.00 84.88 92 LYS A N 1
ATOM 731 C CA . LYS A 1 92 ? -18.862 -1.002 22.177 1.00 84.88 92 LYS A CA 1
ATOM 732 C C . LYS A 1 92 ? -18.179 0.271 21.690 1.00 84.88 92 LYS A C 1
ATOM 734 O O . LYS A 1 92 ? -18.745 1.353 21.841 1.00 84.88 92 LYS A O 1
ATOM 739 N N . LYS A 1 93 ? -17.019 0.155 21.032 1.00 82.44 93 LYS A N 1
ATOM 740 C CA . LYS A 1 93 ? -16.284 1.307 20.479 1.00 82.44 93 LYS A CA 1
ATOM 741 C C . LYS A 1 93 ? -17.071 2.047 19.402 1.00 82.44 93 LYS A C 1
ATOM 743 O O . LYS A 1 93 ? -17.007 3.275 19.338 1.00 82.44 93 LYS A O 1
ATOM 748 N N . MET A 1 94 ? -17.845 1.334 18.589 1.00 80.38 94 MET A N 1
ATOM 749 C CA . MET A 1 94 ? -18.712 1.933 17.576 1.00 80.38 94 MET A CA 1
ATOM 750 C C . MET A 1 94 ? -19.843 2.769 18.193 1.00 80.38 94 MET A C 1
ATOM 752 O O . MET A 1 94 ? -20.142 3.853 17.683 1.00 80.38 94 MET A O 1
ATOM 756 N N . VAL A 1 95 ? -20.467 2.285 19.272 1.00 81.56 95 VAL A N 1
ATOM 757 C CA . VAL A 1 95 ? -21.519 3.023 19.991 1.00 81.56 95 VAL A CA 1
ATOM 758 C C . VAL A 1 95 ? -20.933 4.213 20.746 1.00 81.56 95 VAL A C 1
ATOM 760 O O . VAL A 1 95 ? -21.436 5.324 20.591 1.00 81.56 95 VAL A O 1
ATOM 763 N N . GLU A 1 96 ? -19.848 4.003 21.494 1.00 83.19 96 GLU A N 1
ATOM 764 C CA . GLU A 1 96 ? -19.161 5.037 22.280 1.00 83.19 96 GLU A CA 1
ATOM 765 C C . GLU A 1 96 ? -18.748 6.233 21.405 1.00 83.19 96 GLU A C 1
ATOM 767 O O . GLU A 1 96 ? -19.007 7.385 21.747 1.00 83.19 96 GLU A O 1
ATOM 772 N N . ASN A 1 97 ? -18.187 5.965 20.222 1.00 78.94 97 ASN A N 1
ATOM 773 C CA . ASN A 1 97 ? -17.713 7.008 19.311 1.00 78.94 97 ASN A CA 1
ATOM 774 C C . ASN A 1 97 ? -18.768 7.501 18.304 1.00 78.94 97 ASN A C 1
ATOM 776 O O . ASN A 1 97 ? -18.443 8.277 17.402 1.00 78.94 97 ASN A O 1
ATOM 780 N N . ASN A 1 98 ? -20.028 7.061 18.418 1.00 77.25 98 ASN A N 1
ATOM 781 C CA . ASN A 1 98 ? -21.104 7.382 17.474 1.00 77.25 98 ASN A CA 1
ATOM 782 C C . ASN A 1 98 ? -20.743 7.111 15.997 1.00 77.25 98 ASN A C 1
ATOM 784 O O . ASN A 1 98 ? -21.195 7.818 15.093 1.00 77.25 98 ASN A O 1
ATOM 788 N N . TRP A 1 99 ? -19.979 6.053 15.707 1.00 79.50 99 TRP A N 1
ATOM 789 C CA . TRP A 1 99 ? -19.611 5.657 14.337 1.00 79.50 99 TRP A CA 1
ATOM 790 C C . TRP A 1 99 ? -20.747 4.927 13.606 1.00 79.50 99 TRP A C 1
ATOM 792 O O . TRP A 1 99 ? -20.541 3.979 12.847 1.00 79.50 99 TRP A O 1
ATOM 802 N N . THR A 1 100 ? -21.981 5.380 13.815 1.00 72.31 100 THR A N 1
ATOM 803 C CA . THR A 1 100 ? -23.169 4.839 13.161 1.00 72.31 100 THR A CA 1
ATOM 804 C C . THR A 1 100 ? -23.666 5.827 12.112 1.00 72.31 100 THR A C 1
ATOM 806 O O . THR A 1 100 ? -24.015 6.969 12.409 1.00 72.31 100 THR A O 1
ATOM 809 N N . THR A 1 101 ? -23.677 5.411 10.846 1.00 67.56 101 THR A N 1
ATOM 810 C CA . THR A 1 101 ? -24.150 6.267 9.749 1.00 67.56 101 THR A CA 1
ATOM 811 C C . THR A 1 101 ? -25.648 6.069 9.530 1.00 67.56 101 THR A C 1
ATOM 813 O O . THR A 1 101 ? -26.158 4.947 9.541 1.00 67.56 101 THR A O 1
ATOM 816 N N . LEU A 1 102 ? -26.381 7.174 9.364 1.00 60.81 102 LEU A N 1
ATOM 817 C CA . LEU A 1 102 ? -27.812 7.159 9.055 1.00 60.81 102 LEU A CA 1
ATOM 818 C C . LEU A 1 102 ? -28.021 6.901 7.558 1.00 60.81 102 LEU A C 1
ATOM 820 O O . LEU A 1 102 ? -27.588 7.697 6.723 1.00 60.81 102 LEU A O 1
ATOM 824 N N . VAL A 1 103 ? -28.761 5.841 7.225 1.00 59.22 103 VAL A N 1
ATOM 825 C CA . VAL A 1 103 ? -29.133 5.471 5.843 1.00 59.22 103 VAL A CA 1
ATOM 826 C C . VAL A 1 103 ? -29.821 6.623 5.099 1.00 59.22 103 VAL A C 1
ATOM 828 O O . VAL A 1 103 ? -29.583 6.845 3.912 1.00 59.22 103 VAL A O 1
ATOM 831 N N . TRP A 1 104 ? -30.633 7.408 5.807 1.00 50.81 104 TRP A N 1
ATOM 832 C CA . TRP A 1 104 ? -31.443 8.482 5.228 1.00 50.81 104 TRP A CA 1
ATOM 833 C C . TRP A 1 104 ? -30.621 9.651 4.667 1.00 50.81 104 TRP A C 1
ATOM 835 O O . TRP A 1 104 ? -31.064 10.303 3.728 1.00 50.81 104 TRP A O 1
ATOM 845 N N . LYS A 1 105 ? -29.396 9.886 5.165 1.00 50.91 105 LYS A N 1
ATOM 846 C CA . LYS A 1 105 ? -28.553 11.009 4.714 1.00 50.91 105 LYS A CA 1
ATOM 847 C C . LYS A 1 105 ? -27.846 10.732 3.380 1.00 50.91 105 LYS A C 1
ATOM 849 O O . LYS A 1 105 ? -27.464 11.671 2.689 1.00 50.91 105 LYS A O 1
ATOM 854 N N . LYS A 1 106 ? -27.671 9.458 3.001 1.00 51.16 106 LYS A N 1
ATOM 855 C CA . LYS A 1 106 ? -26.964 9.073 1.764 1.00 51.16 106 LYS A CA 1
ATOM 856 C C . LYS A 1 106 ? -27.861 9.132 0.521 1.00 51.16 106 LYS A C 1
ATOM 858 O O . LYS A 1 106 ? -27.368 9.476 -0.543 1.00 51.16 106 LYS A O 1
ATOM 863 N N . ARG A 1 107 ? -29.172 8.882 0.661 1.00 52.50 107 ARG A N 1
ATOM 864 C CA . ARG A 1 107 ? -30.135 8.908 -0.462 1.00 52.50 107 ARG A CA 1
ATOM 865 C C . ARG A 1 107 ? -30.459 10.306 -1.010 1.00 52.50 107 ARG A C 1
ATOM 867 O O . ARG A 1 107 ? -30.940 10.391 -2.130 1.00 52.50 107 ARG A O 1
ATOM 874 N N . GLN A 1 108 ? -30.185 11.385 -0.272 1.00 50.81 108 GLN A N 1
ATOM 875 C CA . GLN A 1 108 ? -30.454 12.759 -0.734 1.00 50.81 108 GLN A CA 1
ATOM 876 C C . GLN A 1 108 ? -29.295 13.430 -1.490 1.00 50.81 108 GLN A C 1
ATOM 878 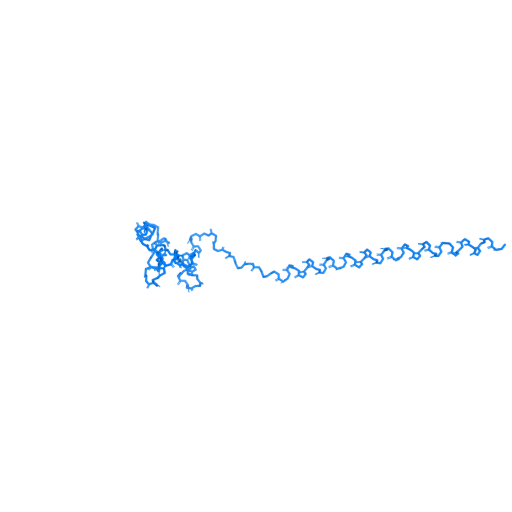O O . GLN A 1 108 ? -29.466 14.536 -1.977 1.00 50.81 108 GLN A O 1
ATOM 883 N N . LYS A 1 109 ? -28.120 12.795 -1.605 1.00 51.12 109 LYS A N 1
ATOM 884 C CA . LYS A 1 109 ? -26.976 13.343 -2.367 1.00 51.12 109 LYS A CA 1
ATOM 885 C C . LYS A 1 109 ? -26.883 12.836 -3.814 1.00 51.12 109 LYS A C 1
ATOM 887 O O . LYS A 1 109 ? -25.907 13.134 -4.493 1.00 51.12 109 LYS A O 1
ATOM 892 N N . THR A 1 110 ? -27.858 12.052 -4.264 1.00 50.91 110 THR A N 1
ATOM 893 C CA . THR A 1 110 ? -27.904 11.439 -5.605 1.00 50.91 110 THR A CA 1
ATOM 894 C C . THR A 1 110 ? -29.125 11.876 -6.419 1.00 50.91 110 THR A C 1
ATOM 896 O O . THR A 1 110 ? -29.514 11.169 -7.343 1.00 50.91 110 THR A O 1
ATOM 899 N N . LEU A 1 111 ? -29.734 13.014 -6.072 1.00 44.12 111 LEU A N 1
ATOM 900 C CA . LEU A 1 111 ? -30.772 13.685 -6.856 1.00 44.12 111 LEU A CA 1
ATOM 901 C C . LEU A 1 111 ? -30.364 15.137 -7.092 1.00 44.12 111 LEU A C 1
ATOM 903 O O . LEU A 1 111 ? -29.867 15.748 -6.117 1.00 44.12 111 LEU A O 1
#

Solvent-accessible surface area (backbone atoms only — not comparable to full-atom values): 6462 Å² total; per-residue (Å²): 117,71,68,64,58,54,52,52,54,55,49,51,52,52,50,50,50,52,53,50,53,50,51,52,51,51,50,52,50,53,50,50,53,52,51,52,53,45,51,59,70,68,46,71,77,73,72,83,67,72,86,44,69,66,53,41,32,52,36,44,72,74,60,82,44,85,67,77,45,62,52,94,48,68,64,55,63,46,25,54,69,41,92,48,67,51,43,23,51,45,29,49,53,28,60,76,68,61,33,50,47,59,68,75,68,63,69,66,77,78,113

Foldseek 3Di:
DVVVVVVVVVVVVVVVVVVVVVVVVVVVVVVVVVVVVVVVVVPDPPPPPCPDLVSVLVCLVVVVDDDAAAPPDVQLVCLCPDPDPSSVSNSVSCVVVVSHDYPVVVVVVPD

Organism: NCBI:txid2747483

Nearest PDB structures (foldseek):
  4uqq-assembly1_D  TM=5.552E-01  e=2.183E-01  Rattus norvegicus
  5kuf-assembly1_D  TM=4.767E-01  e=5.480E-01  Rattus norvegicus
  5weo-assembly1_C  TM=5.052E-01  e=7.613E-01  Rattus norvegicus
  5kk2-assembly1_A  TM=4.662E-01  e=7.128E-01  Rattus norvegicus
  7tnp-assembly1_C  TM=4.368E-01  e=2.328E+00  Rattus norvegicus

pLDDT: mean 77.26, std 12.66, range [44.12, 96.44]

Sequence (111 aa):
MLKQLLSFHEDMKKWKLVIGSWLMFAVTISFIYSGTLLSFLASPSEPKTVETFQELSVAVAIGTHRVYGMKGTFYVPFLLNSKDEEFELIGKKMVENNWTTLVWKKRQKTL

Mean predicted aligned error: 15.19 Å